Protein AF-A0A2W1FWE2-F1 (afdb_monomer)

Solvent-accessible surface area (backbone atoms only — not comparable to full-atom values): 11360 Å² total; per-residue (Å²): 137,90,81,84,85,78,76,82,79,77,78,75,72,76,73,73,72,72,71,80,69,88,59,72,72,74,75,84,68,75,91,62,94,78,83,90,77,95,67,90,74,84,79,81,81,79,84,79,77,86,72,81,78,66,75,90,82,58,82,82,90,76,86,86,65,71,48,77,45,65,59,58,66,59,12,42,39,45,37,92,93,46,80,50,39,27,30,51,82,91,67,80,54,85,91,43,47,33,72,69,58,56,48,51,51,55,54,52,66,55,61,67,52,84,85,63,96,79,84,63,75,48,76,45,80,47,75,49,67,90,55,57,69,67,61,47,53,52,50,52,56,54,48,46,77,67,38,67,63,50,60,72,37,54,96,73,42,55,70,50,79,48,81,46,71,44,132

Nearest PDB structures (foldseek):
  9k1j-assembly1_B  TM=4.424E-01  e=1.961E-05  Acinetobacter baumannii
  6bgn-assembly4_D  TM=4.032E-01  e=2.404E-01  Pseudomonas putida
  5ffo-assembly1_B  TM=4.590E-01  e=8.253E-01  Homo sapiens
  2i9i-assembly1_A-2  TM=4.046E-01  e=1.919E+00  Helicobacter pylori

pLDDT: mean 74.37, std 21.93, range [36.12, 97.62]

InterPro domains:
  IPR015946 K homology domain-like, alpha/beta [G3DSA:3.30.300.20] (53-112)
  IPR015946 K homology domain-like, alpha/beta [G3DSA:3.30.300.20] (113-165)
  IPR019953 Organic hydroperoxide resistance protein famiy [PTHR33797] (59-110)
  IPR036102 OsmC/Ohr superfamily [SSF82784] (50-161)

Secondary structure (DSSP, 8-state):
-------------------S-------S----SS--------------------TTS---S----EEEESTTTSEEEEESS-EEEE--TT---TTEE-HHHHHHHHHHHHTT-TT-----EEEEEEEEES--HHHHHHHHHHHHHH-HHHHHTTTTSEEEEEEEEE-

Structure (mmCIF, N/CA/C/O backbone):
data_AF-A0A2W1FWE2-F1
#
_entry.id   AF-A0A2W1FWE2-F1
#
loop_
_atom_site.group_PDB
_atom_site.id
_atom_site.type_symbol
_atom_site.label_atom_id
_atom_site.label_alt_id
_atom_site.label_comp_id
_atom_site.label_asym_id
_atom_site.label_entity_id
_atom_site.label_seq_id
_atom_site.pdbx_PDB_ins_code
_atom_site.Cartn_x
_atom_site.Cartn_y
_atom_site.Cartn_z
_atom_site.occupancy
_atom_site.B_iso_or_equiv
_atom_site.auth_seq_id
_atom_site.auth_comp_id
_atom_site.auth_asym_id
_atom_site.auth_atom_id
_atom_site.pdbx_PDB_model_num
ATOM 1 N N . MET A 1 1 ? 33.034 16.276 -74.682 1.00 41.91 1 MET A N 1
ATOM 2 C CA . MET A 1 1 ? 33.589 17.162 -73.638 1.00 41.91 1 MET A CA 1
ATOM 3 C C . MET A 1 1 ? 32.646 17.144 -72.451 1.00 41.91 1 MET A C 1
ATOM 5 O O . MET A 1 1 ? 31.460 17.394 -72.612 1.00 41.91 1 MET A O 1
ATOM 9 N N . PHE A 1 2 ? 33.172 16.699 -71.315 1.00 38.72 2 PHE A N 1
ATOM 10 C CA . PHE A 1 2 ? 32.478 16.485 -70.050 1.00 38.72 2 PHE A CA 1
ATOM 11 C C . PHE A 1 2 ? 32.171 17.816 -69.359 1.00 38.72 2 PHE A C 1
ATOM 13 O O . PHE A 1 2 ? 33.049 18.668 -69.315 1.00 38.72 2 PHE A O 1
ATOM 20 N N . SER A 1 3 ? 31.008 17.937 -68.716 1.00 36.28 3 SER A N 1
ATOM 21 C CA . SER A 1 3 ? 30.967 18.387 -67.318 1.00 36.28 3 SER A CA 1
ATOM 22 C C . SER A 1 3 ? 29.600 18.082 -66.701 1.00 36.28 3 SER A C 1
ATOM 24 O O . SER A 1 3 ? 28.617 18.780 -66.932 1.00 36.28 3 SER A O 1
ATOM 26 N N . ARG A 1 4 ? 29.538 16.988 -65.934 1.00 41.00 4 ARG A N 1
ATOM 27 C CA . ARG A 1 4 ? 28.498 16.742 -64.931 1.00 41.00 4 ARG A CA 1
ATOM 28 C C . ARG A 1 4 ? 28.864 17.581 -63.709 1.00 41.00 4 ARG A C 1
ATOM 30 O O . ARG A 1 4 ? 29.841 17.269 -63.033 1.00 41.00 4 ARG A O 1
ATOM 37 N N . THR A 1 5 ? 28.091 18.614 -63.407 1.00 43.91 5 THR A N 1
ATOM 38 C CA . THR A 1 5 ? 28.179 19.332 -62.133 1.00 43.91 5 THR A CA 1
ATOM 39 C C . THR A 1 5 ? 27.584 18.456 -61.028 1.00 43.91 5 THR A C 1
ATOM 41 O O . THR A 1 5 ? 26.373 18.291 -60.911 1.00 43.91 5 THR A O 1
ATOM 44 N N . LEU A 1 6 ? 28.468 17.840 -60.242 1.00 40.00 6 LEU A N 1
ATOM 45 C CA . LEU A 1 6 ? 28.153 17.141 -58.999 1.00 40.00 6 LEU A CA 1
ATOM 46 C C . LEU A 1 6 ? 27.735 18.167 -57.936 1.00 40.00 6 LEU A C 1
ATOM 48 O O . LEU A 1 6 ? 28.543 18.995 -57.519 1.00 40.00 6 LEU A O 1
ATOM 52 N N . ALA A 1 7 ? 26.484 18.099 -57.483 1.00 40.31 7 ALA A N 1
ATOM 53 C CA . ALA A 1 7 ? 26.059 18.755 -56.252 1.00 40.31 7 ALA A CA 1
ATOM 54 C C . ALA A 1 7 ? 26.769 18.098 -55.048 1.00 40.31 7 ALA A C 1
ATOM 56 O O . ALA A 1 7 ? 26.927 16.871 -55.034 1.00 40.31 7 ALA A O 1
ATOM 57 N N . PRO A 1 8 ? 27.205 18.867 -54.035 1.00 39.53 8 PRO A N 1
ATOM 58 C CA . PRO A 1 8 ? 27.898 18.308 -52.885 1.00 39.53 8 PRO A CA 1
ATOM 59 C C . PRO A 1 8 ? 26.928 17.452 -52.068 1.00 39.53 8 PRO A C 1
ATOM 61 O O . PRO A 1 8 ? 25.886 17.920 -51.606 1.00 39.53 8 PRO A O 1
ATOM 64 N N . ALA A 1 9 ? 27.286 16.181 -51.889 1.00 41.25 9 ALA A N 1
ATOM 65 C CA . ALA A 1 9 ? 26.617 15.281 -50.969 1.00 41.25 9 ALA A CA 1
ATOM 66 C C . ALA A 1 9 ? 26.670 15.890 -49.561 1.00 41.25 9 ALA A C 1
ATOM 68 O O . ALA A 1 9 ? 27.733 15.974 -48.942 1.00 41.25 9 ALA A O 1
ATOM 69 N N . LEU A 1 10 ? 25.512 16.328 -49.065 1.00 36.25 10 LEU A N 1
ATOM 70 C CA . LEU A 1 10 ? 25.304 16.644 -47.660 1.00 36.25 10 LEU A CA 1
ATOM 71 C C . LEU A 1 10 ? 25.705 15.407 -46.853 1.00 36.25 10 LEU A C 1
ATOM 73 O O . LEU A 1 10 ? 24.989 14.405 -46.835 1.00 36.25 10 LEU A O 1
ATOM 77 N N . ARG A 1 11 ? 26.877 15.469 -46.208 1.00 36.75 11 ARG A N 1
ATOM 78 C CA . ARG A 1 11 ? 27.278 14.525 -45.166 1.00 36.75 11 ARG A CA 1
ATOM 79 C C . ARG A 1 11 ? 26.175 14.550 -44.119 1.00 36.75 11 ARG A C 1
ATOM 81 O O . ARG A 1 11 ? 26.090 15.478 -43.318 1.00 36.75 11 ARG A O 1
ATOM 88 N N . GLN A 1 12 ? 25.328 13.528 -44.142 1.00 41.50 12 GLN A N 1
ATOM 89 C CA . GLN A 1 12 ? 24.496 13.174 -43.009 1.00 41.50 12 GLN A CA 1
ATOM 90 C C . GLN A 1 12 ? 25.467 12.885 -41.867 1.00 41.50 12 GLN A C 1
ATOM 92 O O . GLN A 1 12 ? 26.072 11.817 -41.798 1.00 41.50 12 GLN A O 1
ATOM 97 N N . SER A 1 13 ? 25.687 13.894 -41.023 1.00 38.22 13 SER A N 1
ATOM 98 C CA . SER A 1 13 ? 26.255 13.701 -39.700 1.00 38.22 13 SER A CA 1
ATOM 99 C C . SER A 1 13 ? 25.404 12.622 -39.057 1.00 38.22 13 SER A C 1
ATOM 101 O O . SER A 1 13 ? 24.195 12.802 -38.883 1.00 38.22 13 SER A O 1
ATOM 103 N N . SER A 1 14 ? 26.013 11.460 -38.842 1.00 41.75 14 SER A N 1
ATOM 104 C CA . SER A 1 14 ? 25.388 10.322 -38.201 1.00 41.75 14 SER A CA 1
ATOM 105 C C . SER A 1 14 ? 24.763 10.822 -36.907 1.00 41.75 14 SER A C 1
ATOM 107 O O . SER A 1 14 ? 25.475 11.106 -35.941 1.00 41.75 14 SER A O 1
ATOM 109 N N . ARG A 1 15 ? 23.432 10.947 -36.882 1.00 39.94 15 ARG A N 1
ATOM 110 C CA . ARG A 1 15 ? 22.696 10.930 -35.624 1.00 39.94 15 ARG A CA 1
ATOM 111 C C . ARG A 1 15 ? 23.074 9.600 -34.999 1.00 39.94 15 ARG A C 1
ATOM 113 O O . ARG A 1 15 ? 22.576 8.562 -35.426 1.00 39.94 15 ARG A O 1
ATOM 120 N N . ALA A 1 16 ? 24.016 9.628 -34.062 1.00 36.44 16 ALA A N 1
ATOM 121 C CA . ALA A 1 16 ? 24.227 8.517 -33.165 1.00 36.44 16 ALA A CA 1
ATOM 122 C C . ALA A 1 16 ? 22.846 8.216 -32.589 1.00 36.44 16 ALA A C 1
ATOM 124 O O . ALA A 1 16 ? 22.243 9.071 -31.934 1.00 36.44 16 ALA A O 1
ATOM 125 N N . ALA A 1 17 ? 22.290 7.060 -32.948 1.00 40.22 17 ALA A N 1
ATOM 126 C CA . ALA A 1 17 ? 21.107 6.563 -32.287 1.00 40.22 17 ALA A CA 1
ATOM 127 C C . ALA A 1 17 ? 21.462 6.546 -30.801 1.00 40.22 17 ALA A C 1
ATOM 129 O O . ALA A 1 17 ? 22.405 5.857 -30.405 1.00 40.22 17 ALA A O 1
ATOM 130 N N . LEU A 1 18 ? 20.771 7.369 -30.007 1.00 36.25 18 LEU A N 1
ATOM 131 C CA . LEU A 1 18 ? 20.826 7.256 -28.557 1.00 36.25 18 LEU A CA 1
ATOM 132 C C . LEU A 1 18 ? 20.650 5.766 -28.240 1.00 36.25 18 LEU A C 1
ATOM 134 O O . LEU A 1 18 ? 19.742 5.147 -28.814 1.00 36.25 18 LEU A O 1
ATOM 138 N N . PRO A 1 19 ? 21.526 5.166 -27.415 1.00 37.53 19 PRO A N 1
ATOM 139 C CA . PRO A 1 19 ? 21.354 3.777 -27.032 1.00 37.53 19 PRO A CA 1
ATOM 140 C C . PRO A 1 19 ? 19.923 3.639 -26.525 1.00 37.53 19 PRO A C 1
ATOM 142 O O . PRO A 1 19 ? 19.473 4.469 -25.730 1.00 37.53 19 PRO A O 1
ATOM 145 N N . ARG A 1 20 ? 19.189 2.651 -27.065 1.00 48.72 20 ARG A N 1
ATOM 146 C CA . ARG A 1 20 ? 17.863 2.267 -26.565 1.00 48.72 20 ARG A CA 1
ATOM 147 C C . ARG A 1 20 ? 17.936 2.346 -25.047 1.00 48.72 20 ARG A C 1
ATOM 149 O O . ARG A 1 20 ? 18.835 1.728 -24.481 1.00 48.72 20 ARG A O 1
ATOM 156 N N . ALA A 1 21 ? 17.079 3.198 -24.488 1.00 44.19 21 ALA A N 1
ATOM 157 C CA . ALA A 1 21 ? 17.130 3.708 -23.129 1.00 44.19 21 ALA A CA 1
ATOM 158 C C . ALA A 1 21 ? 17.635 2.676 -22.117 1.00 44.19 21 ALA A C 1
ATOM 160 O O . ALA A 1 21 ? 17.362 1.478 -22.240 1.00 44.19 21 ALA A O 1
ATOM 161 N N . ILE A 1 22 ? 18.308 3.169 -21.080 1.00 47.84 22 ILE A N 1
ATOM 162 C CA . ILE A 1 22 ? 18.510 2.477 -19.806 1.00 47.84 22 ILE A CA 1
ATOM 163 C C . ILE A 1 22 ? 17.119 2.286 -19.169 1.00 47.84 22 ILE A C 1
ATOM 165 O O . ILE A 1 22 ? 16.793 2.858 -18.146 1.00 47.84 22 ILE A O 1
ATOM 169 N N . GLY A 1 23 ? 16.235 1.544 -19.831 1.00 43.69 23 GLY A N 1
ATOM 170 C CA . GLY A 1 23 ? 14.979 1.112 -19.264 1.00 43.69 23 GLY A CA 1
ATOM 171 C C . GLY A 1 23 ? 15.322 -0.027 -18.332 1.00 43.69 23 GLY A C 1
ATOM 172 O O . GLY A 1 23 ? 16.019 -0.970 -18.732 1.00 43.69 23 GLY A O 1
ATOM 173 N N . CYS A 1 24 ? 14.843 0.041 -17.094 1.00 51.59 24 CYS A N 1
ATOM 174 C CA . CYS A 1 24 ? 14.754 -1.151 -16.265 1.00 51.59 24 CYS A CA 1
ATOM 175 C C . CYS A 1 24 ? 14.018 -2.215 -17.089 1.00 51.59 24 CYS A C 1
ATOM 177 O O . CYS A 1 24 ? 12.804 -2.136 -17.277 1.00 51.59 24 CYS A O 1
ATOM 179 N N . ARG A 1 25 ? 14.753 -3.194 -17.642 1.00 48.56 25 ARG A N 1
ATOM 180 C CA . ARG A 1 25 ? 14.116 -4.363 -18.252 1.00 48.56 25 ARG A CA 1
ATOM 181 C C . ARG A 1 25 ? 13.230 -4.935 -17.163 1.00 48.56 25 ARG A C 1
ATOM 183 O O . ARG A 1 25 ? 13.720 -5.188 -16.062 1.00 48.56 25 ARG A O 1
ATOM 190 N N . GLN A 1 26 ? 11.941 -5.069 -17.467 1.00 43.56 26 GLN A N 1
ATOM 191 C CA . GLN A 1 26 ? 10.974 -5.709 -16.588 1.00 43.56 26 GLN A CA 1
ATOM 192 C C . GLN A 1 26 ? 11.628 -6.944 -15.956 1.00 43.56 26 GLN A C 1
ATOM 194 O O . GLN A 1 26 ? 12.264 -7.709 -16.694 1.00 43.56 26 GLN A O 1
ATOM 199 N N . PRO A 1 27 ? 11.513 -7.165 -14.636 1.00 43.00 27 PRO A N 1
ATOM 200 C CA . PRO A 1 27 ? 11.901 -8.447 -14.083 1.00 43.00 27 PRO A CA 1
ATOM 201 C C . PRO A 1 27 ? 10.998 -9.498 -14.730 1.00 43.00 27 PRO A C 1
ATOM 203 O O . PRO A 1 27 ? 9.823 -9.632 -14.391 1.00 43.00 27 PRO A O 1
ATOM 206 N N . GLN A 1 28 ? 11.535 -10.220 -15.714 1.00 42.66 28 GLN A N 1
ATOM 207 C CA . GLN A 1 28 ? 10.929 -11.457 -16.164 1.00 42.66 28 GLN A CA 1
ATOM 208 C C . GLN A 1 28 ? 10.978 -12.388 -14.955 1.00 42.66 28 GLN A C 1
ATOM 210 O O . GLN A 1 28 ? 12.054 -12.806 -14.540 1.00 42.66 28 GLN A O 1
ATOM 215 N N . ARG A 1 29 ? 9.796 -12.649 -14.392 1.00 36.50 29 ARG A N 1
ATOM 216 C CA . ARG A 1 29 ? 9.522 -13.480 -13.213 1.00 36.50 29 ARG A CA 1
ATOM 217 C C . ARG A 1 29 ? 9.836 -12.825 -11.864 1.00 36.50 29 ARG A C 1
ATOM 219 O O . ARG A 1 29 ? 10.976 -12.714 -11.418 1.00 36.50 29 ARG A O 1
ATOM 226 N N . PHE A 1 30 ? 8.757 -12.501 -11.150 1.00 41.69 30 PHE A N 1
ATOM 227 C CA . PHE A 1 30 ? 8.738 -12.631 -9.696 1.00 41.69 30 PHE A CA 1
ATOM 228 C C . PHE A 1 30 ? 9.170 -14.051 -9.332 1.00 41.69 30 PHE A C 1
ATOM 230 O O . PHE A 1 30 ? 8.825 -14.984 -10.051 1.00 41.69 30 PHE A O 1
ATOM 237 N N . ILE A 1 31 ? 9.943 -14.199 -8.256 1.00 39.22 31 ILE A N 1
ATOM 238 C CA . ILE A 1 31 ? 10.451 -15.487 -7.773 1.00 39.22 31 ILE A CA 1
ATOM 239 C C . ILE A 1 31 ? 9.260 -16.421 -7.512 1.00 39.22 31 ILE A C 1
ATOM 241 O O . ILE A 1 31 ? 8.688 -16.423 -6.427 1.00 39.22 31 ILE A O 1
ATOM 245 N N . THR A 1 32 ? 8.872 -17.203 -8.512 1.00 36.12 32 THR A N 1
ATOM 246 C CA . THR A 1 32 ? 8.192 -18.472 -8.317 1.00 36.12 32 THR A CA 1
ATOM 247 C C . THR A 1 32 ? 9.313 -19.461 -8.060 1.00 36.12 32 THR A C 1
ATOM 249 O O . THR A 1 32 ? 10.220 -19.603 -8.883 1.00 36.12 32 THR A O 1
ATOM 252 N N . SER A 1 33 ? 9.313 -20.078 -6.882 1.00 40.47 33 SER A N 1
ATOM 253 C CA . SER A 1 33 ? 10.057 -21.315 -6.687 1.00 40.47 33 SER A CA 1
ATOM 254 C C . SER A 1 33 ? 9.616 -22.266 -7.793 1.00 40.47 33 SER A C 1
ATOM 256 O O . SER A 1 33 ? 8.436 -22.598 -7.842 1.00 40.47 33 SER A O 1
ATOM 258 N N . ASP A 1 34 ? 10.532 -22.548 -8.720 1.00 40.53 34 ASP A N 1
ATOM 259 C CA . ASP A 1 34 ? 10.635 -23.731 -9.585 1.00 40.53 34 ASP A CA 1
ATOM 260 C C . ASP A 1 34 ? 10.993 -23.344 -11.033 1.00 40.53 34 ASP A C 1
ATOM 262 O O . ASP A 1 34 ? 10.229 -22.698 -11.749 1.00 40.53 34 ASP A O 1
ATOM 266 N N . GLY A 1 35 ? 12.185 -23.774 -11.468 1.00 36.97 35 GLY A N 1
ATOM 267 C CA . GLY A 1 35 ? 12.566 -23.859 -12.884 1.00 36.97 35 GLY A CA 1
ATOM 268 C C . GLY A 1 35 ? 13.543 -22.793 -13.383 1.00 36.97 35 GLY A C 1
ATOM 269 O O . GLY A 1 35 ? 13.146 -21.770 -13.944 1.00 36.97 35 GLY A O 1
ATOM 270 N N . ALA A 1 36 ? 14.835 -23.081 -13.224 1.00 41.97 36 ALA A N 1
ATOM 271 C CA . ALA A 1 36 ? 15.957 -22.323 -13.762 1.00 41.97 36 ALA A CA 1
ATOM 272 C C . ALA A 1 36 ? 16.005 -22.353 -15.303 1.00 41.97 36 ALA A C 1
ATOM 274 O O . ALA A 1 36 ? 15.888 -23.408 -15.921 1.00 41.97 36 ALA A O 1
ATOM 275 N N . SER A 1 37 ? 16.247 -21.193 -15.911 1.00 39.72 37 SER A N 1
ATOM 276 C CA . SER A 1 37 ? 16.914 -21.080 -17.209 1.00 39.72 37 SER A CA 1
ATOM 277 C C . SER A 1 37 ? 18.219 -20.327 -16.961 1.00 39.72 37 SER A C 1
ATOM 279 O O . SER A 1 37 ? 18.195 -19.137 -16.640 1.00 39.72 37 SER A O 1
ATOM 281 N N . ASP A 1 38 ? 19.324 -21.068 -17.022 1.00 44.47 38 ASP A N 1
ATOM 282 C CA . ASP A 1 38 ? 20.691 -20.620 -16.763 1.00 44.47 38 ASP A CA 1
ATOM 283 C C . ASP A 1 38 ? 21.180 -19.638 -17.837 1.00 44.47 38 ASP A C 1
ATOM 285 O O . ASP A 1 38 ? 21.759 -20.024 -18.850 1.00 44.47 38 ASP A O 1
ATOM 289 N N . GLU A 1 39 ? 21.009 -18.342 -17.588 1.00 43.66 39 GLU A N 1
ATOM 290 C CA . GLU A 1 39 ? 21.917 -17.325 -18.117 1.00 43.66 39 GLU A CA 1
ATOM 291 C C . GLU A 1 39 ? 22.455 -16.515 -16.925 1.00 43.66 39 GLU A C 1
ATOM 293 O O . GLU A 1 39 ? 21.662 -15.969 -16.148 1.00 43.66 39 GLU A O 1
ATOM 298 N N . PRO A 1 40 ? 23.784 -16.447 -16.707 1.00 39.25 40 PRO A N 1
ATOM 299 C CA . PRO A 1 40 ? 24.351 -15.798 -15.533 1.00 39.25 40 PRO A CA 1
ATOM 300 C C . PRO A 1 40 ? 24.184 -14.279 -15.641 1.00 39.25 40 PRO A C 1
ATOM 302 O O . PRO A 1 40 ? 25.047 -13.560 -16.147 1.00 39.25 40 PRO A O 1
ATOM 305 N N . GLN A 1 41 ? 23.070 -13.760 -15.124 1.00 52.81 41 GLN A N 1
ATOM 306 C CA . GLN A 1 41 ? 22.915 -12.330 -14.898 1.00 52.81 41 GLN A CA 1
ATOM 307 C C . GLN A 1 41 ? 23.960 -11.897 -13.863 1.00 52.81 41 GLN A C 1
ATOM 309 O O . GLN A 1 41 ? 23.873 -12.256 -12.687 1.00 52.81 41 GLN A O 1
ATOM 314 N N . LYS A 1 42 ? 24.965 -11.120 -14.291 1.00 45.56 42 LYS A N 1
ATOM 315 C CA . LYS A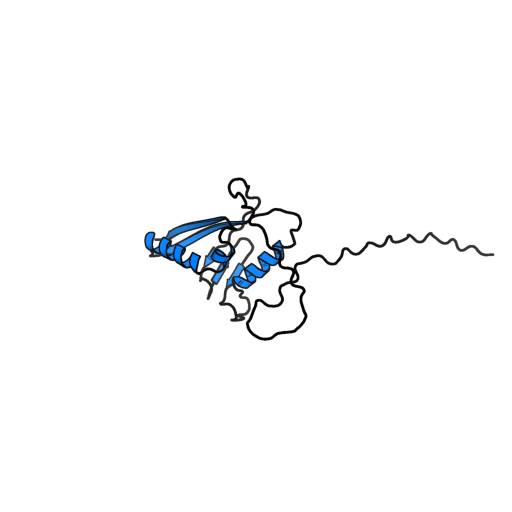 1 42 ? 25.921 -10.465 -13.385 1.00 45.56 42 LYS A CA 1
ATOM 316 C C . LYS A 1 42 ? 25.143 -9.542 -12.444 1.00 45.56 42 LYS A C 1
ATOM 318 O O . LYS A 1 42 ? 24.783 -8.425 -12.802 1.00 45.56 42 LYS A O 1
ATOM 323 N N . ARG A 1 43 ? 24.833 -10.041 -11.249 1.00 47.94 43 ARG A N 1
ATOM 324 C CA . ARG A 1 43 ? 24.005 -9.360 -10.254 1.00 47.94 43 ARG A CA 1
ATOM 325 C C . ARG A 1 43 ? 24.877 -8.402 -9.448 1.00 47.94 43 ARG A C 1
ATOM 327 O O . ARG A 1 43 ? 25.495 -8.790 -8.461 1.00 47.94 43 ARG A O 1
ATOM 334 N N . THR A 1 44 ? 24.957 -7.146 -9.867 1.00 51.72 44 THR A N 1
ATOM 335 C CA . THR A 1 44 ? 25.627 -6.100 -9.083 1.00 51.72 44 THR A CA 1
ATOM 336 C C . THR A 1 44 ? 24.703 -5.670 -7.944 1.00 51.72 44 THR A C 1
ATOM 338 O O . THR A 1 44 ? 23.699 -4.995 -8.161 1.00 51.72 44 THR A O 1
ATOM 341 N N . SER A 1 45 ? 25.000 -6.079 -6.710 1.00 53.31 45 SER A N 1
ATOM 342 C CA . SER A 1 45 ? 24.261 -5.617 -5.531 1.00 53.31 45 SER A CA 1
ATOM 343 C C . SER A 1 45 ? 24.797 -4.258 -5.071 1.00 53.31 45 SER A C 1
ATOM 345 O O . SER A 1 45 ? 25.918 -4.177 -4.567 1.00 53.31 45 SER A O 1
ATOM 347 N N . TYR A 1 46 ? 24.002 -3.197 -5.195 1.00 53.22 46 TYR A N 1
ATOM 348 C CA . TYR A 1 46 ? 24.318 -1.902 -4.588 1.00 53.22 46 TYR A CA 1
ATOM 349 C C . TYR A 1 46 ? 23.829 -1.880 -3.135 1.00 53.22 46 TYR A C 1
ATOM 351 O O . TYR A 1 46 ? 22.631 -1.976 -2.871 1.00 53.22 46 TYR A O 1
ATOM 359 N N . LYS A 1 47 ? 24.746 -1.727 -2.172 1.00 49.50 47 LYS A N 1
ATOM 360 C CA . LYS A 1 47 ? 24.382 -1.407 -0.784 1.00 49.50 47 LYS A CA 1
ATOM 361 C C . LYS A 1 47 ? 24.035 0.079 -0.712 1.00 49.50 47 LYS A C 1
ATOM 363 O O . LYS A 1 47 ? 24.929 0.919 -0.675 1.00 49.50 47 LYS A O 1
ATOM 368 N N . ARG A 1 48 ? 22.744 0.416 -0.705 1.00 53.22 48 ARG A N 1
ATOM 369 C CA . ARG A 1 48 ? 22.307 1.791 -0.425 1.00 53.22 48 ARG A CA 1
ATOM 370 C C . ARG A 1 48 ? 22.588 2.103 1.045 1.00 53.22 48 ARG A C 1
ATOM 372 O O . ARG A 1 48 ? 22.149 1.371 1.928 1.00 53.22 48 ARG A O 1
ATOM 379 N N . GLN A 1 49 ? 23.307 3.188 1.307 1.00 54.41 49 GLN A N 1
ATOM 380 C CA . GLN A 1 49 ? 23.378 3.758 2.648 1.00 54.41 49 GLN A CA 1
ATOM 381 C C . GLN A 1 49 ? 22.053 4.484 2.919 1.00 54.41 49 GLN A C 1
ATOM 383 O O . GLN A 1 49 ? 21.623 5.303 2.106 1.00 54.41 49 GLN A O 1
ATOM 388 N N . ASN A 1 50 ? 21.388 4.161 4.032 1.00 51.53 50 ASN A N 1
ATOM 389 C CA . ASN A 1 50 ? 20.181 4.854 4.489 1.00 51.53 50 ASN A CA 1
ATOM 390 C C . ASN A 1 50 ? 20.566 6.257 4.983 1.00 51.53 50 ASN A C 1
ATOM 392 O O . ASN A 1 50 ? 20.700 6.495 6.181 1.00 51.53 50 ASN A O 1
ATOM 396 N N . GLN A 1 51 ? 20.778 7.186 4.057 1.00 57.22 51 GLN A N 1
ATOM 397 C CA . GLN A 1 51 ? 20.807 8.604 4.386 1.00 57.22 51 GLN A CA 1
ATOM 398 C C . GLN A 1 51 ? 19.352 9.015 4.623 1.00 57.22 51 GLN A C 1
ATOM 400 O O . GLN A 1 51 ? 18.541 9.003 3.699 1.00 57.22 51 GLN A O 1
ATOM 405 N N . GLY A 1 52 ? 18.986 9.227 5.888 1.00 56.50 52 GLY A N 1
ATOM 406 C CA . GLY A 1 52 ? 17.613 9.526 6.287 1.00 56.50 52 GLY A CA 1
ATOM 407 C C . GLY A 1 52 ? 17.074 10.742 5.534 1.00 56.50 52 GLY A C 1
ATOM 408 O O . GLY A 1 52 ? 17.633 11.829 5.626 1.00 56.50 52 GLY A O 1
ATOM 409 N N . PHE A 1 53 ? 15.992 10.551 4.784 1.00 70.44 53 PHE A N 1
ATOM 410 C CA . PHE A 1 53 ? 15.303 11.631 4.088 1.00 70.44 53 PHE A CA 1
ATOM 411 C C . PHE A 1 53 ? 14.442 12.409 5.095 1.00 70.44 53 PHE A C 1
ATOM 413 O O . PHE A 1 53 ? 13.605 11.812 5.780 1.00 70.44 53 PHE A O 1
ATOM 420 N N . ASN A 1 54 ? 14.650 13.724 5.230 1.00 75.31 54 ASN A N 1
ATOM 421 C CA . ASN A 1 54 ? 13.883 14.541 6.172 1.00 75.31 54 ASN A CA 1
ATOM 422 C C . ASN A 1 54 ? 12.516 14.913 5.585 1.00 75.31 54 ASN A C 1
ATOM 424 O O . ASN A 1 54 ? 12.358 15.912 4.892 1.00 75.31 54 ASN A O 1
ATOM 428 N N . TYR A 1 55 ? 11.500 14.122 5.915 1.00 74.69 55 TYR A N 1
ATOM 429 C CA . TYR A 1 55 ? 10.126 14.320 5.448 1.00 74.69 55 TYR A CA 1
ATOM 430 C C . TYR A 1 55 ? 9.459 15.629 5.899 1.00 74.69 55 TYR A C 1
ATOM 432 O O . TYR A 1 55 ? 8.411 15.976 5.359 1.00 74.69 55 TYR A O 1
ATOM 440 N N . ARG A 1 56 ? 10.017 16.349 6.883 1.00 72.06 56 ARG A N 1
ATOM 441 C CA . ARG A 1 56 ? 9.446 17.614 7.379 1.00 72.06 56 ARG A CA 1
ATOM 442 C C . ARG A 1 56 ? 9.826 18.832 6.537 1.00 72.06 56 ARG A C 1
ATOM 444 O O . ARG A 1 56 ? 9.184 19.865 6.671 1.00 72.06 56 ARG A O 1
ATOM 451 N N . GLU A 1 57 ? 10.830 18.710 5.676 1.00 75.25 57 GLU A N 1
ATOM 452 C CA . GLU A 1 57 ? 11.407 19.826 4.908 1.00 75.25 57 GLU A CA 1
ATOM 453 C C . GLU A 1 57 ? 11.088 19.740 3.407 1.00 75.25 57 GLU A C 1
ATOM 455 O O . GLU A 1 57 ? 11.647 20.480 2.602 1.00 75.25 57 GLU A O 1
ATOM 460 N N . VAL A 1 58 ? 10.185 18.835 3.014 1.00 76.06 58 VAL A N 1
ATOM 461 C CA . VAL A 1 58 ? 9.909 18.521 1.607 1.00 76.06 58 VAL A CA 1
ATOM 462 C C . VAL A 1 58 ? 8.474 18.879 1.252 1.00 76.06 58 VAL A C 1
ATOM 464 O O . VAL A 1 58 ? 7.524 18.441 1.902 1.00 76.06 58 VAL A O 1
ATOM 467 N N . SER A 1 59 ? 8.319 19.690 0.206 1.00 83.00 59 SER A N 1
ATOM 468 C CA . SER A 1 59 ? 7.018 20.092 -0.321 1.00 83.00 59 SER A CA 1
ATOM 469 C C . SER A 1 59 ? 6.417 18.997 -1.205 1.00 83.00 59 SER A C 1
ATOM 471 O O . SER A 1 59 ? 7.111 18.259 -1.905 1.00 83.00 59 SER A O 1
ATOM 473 N N . THR A 1 60 ? 5.090 18.874 -1.168 1.00 89.00 60 THR A N 1
ATOM 474 C CA . THR A 1 60 ? 4.366 17.947 -2.045 1.00 89.00 60 THR A CA 1
ATOM 475 C C . THR A 1 60 ? 4.248 18.567 -3.432 1.00 89.00 60 THR A C 1
ATOM 477 O O . THR A 1 60 ? 3.550 19.562 -3.597 1.00 89.00 60 THR A O 1
ATOM 480 N N . ILE A 1 61 ? 4.918 17.977 -4.423 1.00 91.19 61 ILE A N 1
ATOM 481 C CA . ILE A 1 61 ? 4.837 18.431 -5.823 1.00 91.19 61 ILE A CA 1
ATOM 482 C C . ILE A 1 61 ? 3.656 17.812 -6.580 1.00 91.19 61 ILE A C 1
ATOM 484 O O . ILE A 1 61 ? 3.190 18.372 -7.567 1.00 91.19 61 ILE A O 1
ATOM 488 N N . HIS A 1 62 ? 3.179 16.647 -6.132 1.00 91.81 62 HIS A N 1
ATOM 489 C CA . HIS A 1 62 ? 2.052 15.936 -6.723 1.00 91.81 62 HIS A CA 1
ATOM 490 C C . HIS A 1 62 ? 1.412 14.986 -5.701 1.00 91.81 62 HIS A C 1
ATOM 492 O O . HIS A 1 62 ? 2.101 14.450 -4.831 1.00 91.81 62 HIS A O 1
ATOM 498 N N . SER A 1 63 ? 0.102 14.760 -5.825 1.00 93.12 63 SER A N 1
ATOM 499 C CA . SER A 1 63 ? -0.670 13.828 -4.998 1.00 93.12 63 SER A CA 1
ATOM 500 C C . SER A 1 63 ? -1.645 13.031 -5.858 1.00 93.12 63 SER A C 1
ATOM 502 O O . SER A 1 63 ? -2.325 13.625 -6.689 1.00 93.12 63 SER A O 1
ATOM 504 N N . ALA A 1 64 ? -1.782 11.735 -5.583 1.00 95.38 64 ALA A N 1
ATOM 505 C CA . ALA A 1 64 ? -2.805 10.874 -6.169 1.00 95.38 64 ALA A CA 1
ATOM 506 C C . ALA A 1 64 ? -3.642 10.226 -5.058 1.00 95.38 64 ALA A C 1
ATOM 508 O O . ALA A 1 64 ? -3.143 9.995 -3.953 1.00 95.38 64 ALA A O 1
ATOM 509 N N . ARG A 1 65 ? -4.910 9.918 -5.348 1.00 95.56 65 ARG A N 1
ATOM 510 C CA . ARG A 1 65 ? -5.822 9.229 -4.422 1.00 95.56 65 ARG A CA 1
ATOM 511 C C . ARG A 1 65 ? -6.437 8.004 -5.083 1.00 95.56 65 ARG A C 1
ATOM 513 O O . ARG A 1 65 ? -6.759 8.028 -6.268 1.00 95.56 65 ARG A O 1
ATOM 520 N N . ALA A 1 66 ? -6.630 6.957 -4.290 1.00 96.00 66 ALA A N 1
ATOM 521 C CA . ALA A 1 66 ? -7.378 5.774 -4.686 1.00 96.00 66 ALA A CA 1
ATOM 522 C C . ALA A 1 66 ? -8.199 5.259 -3.501 1.00 96.00 66 ALA A C 1
ATOM 524 O O . ALA A 1 66 ? -7.723 5.233 -2.364 1.00 96.00 66 ALA A O 1
ATOM 525 N N . LYS A 1 67 ? -9.431 4.839 -3.776 1.00 95.81 67 LYS A N 1
ATOM 526 C CA . LYS A 1 67 ? -10.308 4.134 -2.848 1.00 95.81 67 LYS A CA 1
ATOM 527 C C . LYS A 1 67 ? -10.274 2.653 -3.189 1.00 95.81 67 LYS A C 1
ATOM 529 O O . LYS A 1 67 ? -10.420 2.285 -4.350 1.00 95.81 67 LYS A O 1
ATOM 534 N N . VAL A 1 68 ? -10.110 1.816 -2.170 1.00 95.44 68 VAL A N 1
ATOM 535 C CA . VAL A 1 68 ? -10.139 0.358 -2.315 1.00 95.44 68 VAL A CA 1
ATOM 536 C C . VAL A 1 68 ? -11.279 -0.205 -1.479 1.00 95.44 68 VAL A C 1
ATOM 538 O O . VAL A 1 68 ? -11.419 0.129 -0.304 1.00 95.44 68 VAL A O 1
ATOM 541 N N . THR A 1 69 ? -12.091 -1.066 -2.083 1.00 94.38 69 THR A N 1
ATOM 542 C CA . THR A 1 69 ? -13.141 -1.847 -1.405 1.00 94.38 69 THR A CA 1
ATOM 543 C C . THR A 1 69 ? -12.960 -3.331 -1.719 1.00 94.38 69 THR A C 1
ATOM 545 O O . THR A 1 69 ? -12.189 -3.654 -2.612 1.00 94.38 69 THR A O 1
ATOM 548 N N . GLY A 1 70 ? -13.580 -4.243 -0.962 1.00 91.56 70 GLY A N 1
ATOM 549 C CA . GLY A 1 70 ? -13.546 -5.692 -1.248 1.00 91.56 70 GLY A CA 1
ATOM 550 C C . GLY A 1 70 ? -12.224 -6.428 -0.950 1.00 91.56 70 GLY A C 1
ATOM 551 O O . GLY A 1 70 ? -12.159 -7.655 -1.022 1.00 91.56 70 GLY A O 1
ATOM 552 N N . GLY A 1 71 ? -11.171 -5.712 -0.544 1.00 89.19 71 GLY A N 1
ATOM 553 C CA . GLY A 1 71 ? -9.891 -6.311 -0.154 1.00 89.19 71 GLY A CA 1
ATOM 554 C C . GLY A 1 71 ? -9.126 -6.916 -1.336 1.00 89.19 71 GLY A C 1
ATOM 555 O O . GLY A 1 71 ? -9.243 -6.450 -2.459 1.00 89.19 71 GLY A O 1
ATOM 556 N N . ARG A 1 72 ? -8.288 -7.931 -1.088 1.00 89.06 72 ARG A N 1
ATOM 557 C CA . ARG A 1 72 ? -7.461 -8.558 -2.141 1.00 89.06 72 ARG A CA 1
ATOM 558 C C . ARG A 1 72 ? -8.224 -9.549 -3.022 1.00 89.06 72 ARG A C 1
ATOM 560 O O . ARG A 1 72 ? -7.869 -9.705 -4.180 1.00 89.06 72 ARG A O 1
ATOM 567 N N . ALA A 1 73 ? -9.222 -10.236 -2.468 1.00 87.81 73 ALA A N 1
ATOM 568 C CA . ALA A 1 73 ? -9.872 -11.358 -3.145 1.00 87.81 73 ALA A CA 1
ATOM 569 C C . ALA A 1 73 ? -10.963 -10.932 -4.139 1.00 87.81 73 ALA A C 1
ATOM 571 O O . ALA A 1 73 ? -11.152 -11.598 -5.148 1.00 87.81 73 ALA A O 1
ATOM 572 N N . ALA A 1 74 ? -11.666 -9.837 -3.855 1.00 90.25 74 ALA A N 1
ATOM 573 C CA . ALA A 1 74 ? -12.730 -9.297 -4.699 1.00 90.25 74 ALA A CA 1
ATOM 574 C C . ALA A 1 74 ? -12.660 -7.766 -4.685 1.00 90.25 74 ALA A C 1
ATOM 576 O O . ALA A 1 74 ? -13.628 -7.077 -4.368 1.00 90.25 74 ALA A O 1
ATOM 577 N N . GLY A 1 75 ? -11.450 -7.244 -4.879 1.00 94.38 75 GLY A N 1
ATOM 578 C CA . GLY A 1 75 ? -11.180 -5.833 -4.665 1.00 94.38 75 GLY A CA 1
ATOM 579 C C . GLY A 1 75 ? -11.629 -4.964 -5.824 1.00 94.38 75 GLY A C 1
ATOM 580 O O . GLY A 1 75 ? -11.521 -5.370 -6.973 1.00 94.38 75 GLY A O 1
ATOM 581 N N . HIS A 1 76 ? -12.028 -3.735 -5.523 1.00 97.12 76 HIS A N 1
ATOM 582 C CA . HIS A 1 76 ? -12.256 -2.696 -6.524 1.00 97.12 76 HIS A CA 1
ATOM 583 C C . HIS A 1 76 ? -11.438 -1.468 -6.149 1.00 97.12 76 HIS A C 1
ATOM 585 O O . HIS A 1 76 ? -11.585 -0.948 -5.036 1.00 97.12 76 HIS A O 1
ATOM 591 N N . VAL A 1 77 ? -10.569 -1.033 -7.062 1.00 97.50 77 VAL A N 1
ATOM 592 C CA . VAL A 1 77 ? -9.745 0.170 -6.921 1.00 97.50 77 VAL A CA 1
ATOM 593 C C . VAL A 1 77 ? -10.301 1.254 -7.828 1.00 97.50 77 VAL A C 1
ATOM 595 O O . VAL A 1 77 ? -10.388 1.073 -9.041 1.00 97.50 77 VAL A O 1
ATOM 598 N N . GLU A 1 78 ? -10.614 2.403 -7.241 1.00 97.62 78 GLU A N 1
ATOM 599 C CA . GLU A 1 78 ? -11.080 3.583 -7.960 1.00 97.62 78 GLU A CA 1
ATOM 600 C C . GLU A 1 78 ? -10.250 4.807 -7.562 1.00 97.62 78 GLU A C 1
ATOM 602 O O . GLU A 1 78 ? -10.239 5.226 -6.404 1.00 97.62 78 GLU A O 1
ATOM 607 N N . GLY A 1 79 ? -9.531 5.371 -8.526 1.00 96.31 79 GLY A N 1
ATOM 608 C CA . GLY A 1 79 ? -8.827 6.646 -8.428 1.00 96.31 79 GLY A CA 1
ATOM 609 C C . GLY A 1 79 ? -9.258 7.599 -9.540 1.00 96.31 79 GLY A C 1
ATOM 610 O O . GLY A 1 79 ? -10.242 7.358 -10.233 1.00 96.31 79 GLY A O 1
ATOM 611 N N . GLU A 1 80 ? -8.493 8.672 -9.740 1.00 95.12 80 GLU A N 1
ATOM 612 C CA . GLU A 1 80 ? -8.816 9.707 -10.738 1.00 95.12 80 GLU A CA 1
ATOM 613 C C . GLU A 1 80 ? -8.854 9.145 -12.167 1.00 95.12 80 GLU A C 1
ATOM 615 O O . GLU A 1 80 ? -9.836 9.317 -12.880 1.00 95.12 80 GLU A O 1
ATOM 620 N N . ASN A 1 81 ? -7.804 8.415 -12.553 1.00 95.62 81 ASN A N 1
ATOM 621 C CA . ASN A 1 81 ? -7.669 7.783 -13.871 1.00 95.62 81 ASN A CA 1
ATOM 622 C C . ASN A 1 81 ? -7.361 6.279 -13.773 1.00 95.62 81 ASN A C 1
ATOM 624 O O . ASN A 1 81 ? -6.933 5.663 -14.746 1.00 95.62 81 ASN A O 1
ATOM 628 N N . LEU A 1 82 ? -7.539 5.687 -12.589 1.00 96.56 82 LEU A N 1
ATOM 629 C CA . LEU A 1 82 ? -7.257 4.279 -12.323 1.00 96.56 82 LEU A CA 1
ATOM 630 C C . LEU A 1 82 ? -8.543 3.574 -11.901 1.00 96.56 82 LEU A C 1
ATOM 632 O O . LEU A 1 82 ? -9.113 3.906 -10.865 1.00 96.56 82 LEU A O 1
ATOM 636 N N . LYS A 1 83 ? -8.978 2.591 -12.691 1.00 97.31 83 LYS A N 1
ATOM 637 C CA . LYS A 1 83 ? -10.118 1.724 -12.381 1.00 97.31 83 LYS A CA 1
ATOM 638 C C . LYS A 1 83 ? -9.726 0.290 -12.679 1.00 97.31 83 LYS A C 1
ATOM 640 O O . LYS A 1 83 ? -9.555 -0.059 -13.844 1.00 97.31 83 LYS A O 1
ATOM 645 N N . VAL A 1 84 ? -9.516 -0.499 -11.632 1.00 97.19 84 VAL A N 1
ATOM 646 C CA . VAL A 1 84 ? -9.087 -1.895 -11.763 1.00 97.19 84 VAL A CA 1
ATOM 647 C C . VAL A 1 84 ? -9.751 -2.763 -10.708 1.00 97.19 84 VAL A C 1
ATOM 649 O O . VAL A 1 84 ? -9.915 -2.355 -9.555 1.00 97.19 84 VAL A O 1
ATOM 652 N N . ASP A 1 85 ? -10.069 -3.984 -11.111 1.00 97.31 85 ASP A N 1
ATOM 653 C CA . ASP A 1 85 ? -10.545 -5.026 -10.216 1.00 97.31 85 ASP A CA 1
ATOM 654 C C . ASP A 1 85 ? -9.368 -5.889 -9.754 1.00 97.31 85 ASP A C 1
ATOM 656 O O . ASP A 1 85 ? -8.426 -6.152 -10.509 1.00 97.31 85 ASP A O 1
ATOM 660 N N . LEU A 1 86 ? -9.414 -6.317 -8.495 1.00 96.25 86 LEU A N 1
ATOM 661 C CA . LEU A 1 86 ? -8.388 -7.138 -7.868 1.00 96.25 86 LEU A CA 1
ATOM 662 C C . LEU A 1 86 ? -8.874 -8.571 -7.685 1.00 96.25 86 LEU A C 1
ATOM 664 O O . LEU A 1 86 ? -10.006 -8.809 -7.257 1.00 96.25 86 LEU A O 1
ATOM 668 N N . ALA A 1 87 ? -7.967 -9.507 -7.928 1.00 95.12 87 ALA A N 1
ATOM 669 C CA . ALA A 1 87 ? -8.106 -10.910 -7.581 1.00 95.12 87 ALA A CA 1
ATOM 670 C C . ALA A 1 87 ? -6.913 -11.375 -6.740 1.00 95.12 87 ALA A C 1
ATOM 672 O O . ALA A 1 87 ? -5.876 -10.706 -6.636 1.00 95.12 87 ALA A O 1
ATOM 673 N N . MET A 1 88 ? -7.043 -12.566 -6.154 1.00 93.62 88 MET A N 1
ATOM 674 C CA . MET A 1 88 ? -5.911 -13.194 -5.480 1.00 93.62 88 MET A CA 1
ATOM 675 C C . MET A 1 88 ? -4.768 -13.453 -6.478 1.00 93.62 88 MET A C 1
ATOM 677 O O . MET A 1 88 ? -5.029 -13.865 -7.614 1.00 93.62 88 MET A O 1
ATOM 681 N N . PRO A 1 89 ? -3.499 -13.250 -6.075 1.00 88.69 89 PRO A N 1
ATOM 682 C CA . PRO A 1 89 ? -2.354 -13.573 -6.919 1.00 88.69 89 PRO A CA 1
ATOM 683 C C . PRO A 1 89 ? -2.397 -15.028 -7.404 1.00 88.69 89 PRO A C 1
ATOM 685 O O . PRO A 1 89 ? -2.759 -15.926 -6.645 1.00 88.69 89 PRO A O 1
ATOM 688 N N . GLY A 1 90 ? -2.014 -15.259 -8.661 1.00 86.56 90 GLY A N 1
ATOM 689 C CA . GLY A 1 90 ? -1.946 -16.600 -9.258 1.00 86.56 90 GLY A CA 1
ATOM 690 C C . GLY A 1 90 ? -3.273 -17.170 -9.773 1.00 86.56 90 GLY A C 1
ATOM 691 O O . GLY A 1 90 ? -3.268 -18.252 -10.347 1.00 86.56 90 GLY A O 1
ATOM 692 N N . THR A 1 91 ? -4.394 -16.458 -9.618 1.00 87.38 91 THR A N 1
ATOM 693 C CA . THR A 1 91 ? -5.704 -16.897 -10.145 1.00 87.38 91 THR A CA 1
ATOM 694 C C . THR A 1 91 ? -5.833 -16.734 -11.660 1.00 87.38 91 THR A C 1
ATOM 696 O O . THR A 1 91 ? -6.553 -17.498 -12.296 1.00 87.38 91 THR A O 1
ATOM 699 N N . GLY A 1 92 ? -5.139 -15.751 -12.247 1.00 83.56 92 GLY A N 1
ATOM 700 C CA . GLY A 1 92 ? -5.192 -15.479 -13.686 1.00 83.56 92 GLY A CA 1
ATOM 701 C C . GLY A 1 92 ? -6.567 -15.023 -14.187 1.00 83.56 92 GLY A C 1
ATOM 702 O O . GLY A 1 92 ? -6.866 -15.186 -15.368 1.00 83.56 92 GLY A O 1
ATOM 703 N N . GLU A 1 93 ? -7.418 -14.483 -13.308 1.00 90.19 93 GLU A N 1
ATOM 704 C CA . GLU A 1 93 ? -8.752 -14.007 -13.681 1.00 90.19 93 GLU A CA 1
ATOM 705 C C . GLU A 1 93 ? -8.675 -12.883 -14.727 1.00 90.19 93 GLU A C 1
ATOM 707 O O . GLU A 1 93 ? -8.052 -11.841 -14.511 1.00 90.19 93 GLU A O 1
ATOM 712 N N . ALA A 1 94 ? -9.331 -13.089 -15.871 1.00 92.81 94 ALA A N 1
ATOM 713 C CA . ALA A 1 94 ? -9.302 -12.145 -16.981 1.00 92.81 94 ALA A CA 1
ATOM 714 C C . ALA A 1 94 ? -9.876 -10.776 -16.581 1.00 92.81 94 ALA A C 1
ATOM 716 O O . ALA A 1 94 ? -10.941 -10.683 -15.973 1.00 92.81 94 ALA A O 1
ATOM 717 N N . GLY A 1 95 ? -9.169 -9.706 -16.955 1.00 92.75 95 GLY A N 1
ATOM 718 C CA . GLY A 1 95 ? -9.572 -8.327 -16.662 1.00 92.75 95 GLY A CA 1
ATOM 719 C C . GLY A 1 95 ? -9.308 -7.869 -15.225 1.00 92.75 95 GLY A C 1
ATOM 720 O O . GLY A 1 95 ? -9.591 -6.716 -14.908 1.00 92.75 95 GLY A O 1
ATOM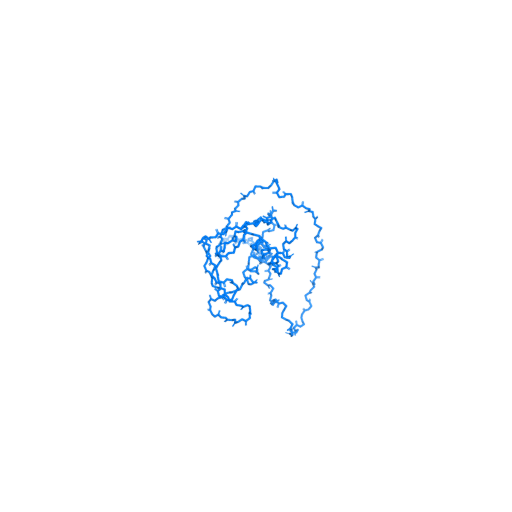 721 N N . LYS A 1 96 ? -8.738 -8.729 -14.372 1.00 95.50 96 LYS A N 1
ATOM 722 C CA . LYS A 1 96 ? -8.344 -8.388 -13.002 1.00 95.50 96 LYS A CA 1
ATOM 723 C C . LYS A 1 96 ? -6.826 -8.372 -12.863 1.00 95.50 96 LYS A C 1
ATOM 725 O O . LYS A 1 96 ? -6.108 -9.012 -13.624 1.00 95.50 96 LYS A O 1
ATOM 730 N N . THR A 1 97 ? -6.341 -7.640 -11.871 1.00 95.69 97 THR A N 1
ATOM 731 C CA . THR A 1 97 ? -4.923 -7.602 -11.490 1.00 95.69 97 THR A CA 1
ATOM 732 C C . THR A 1 97 ? -4.776 -7.928 -10.004 1.00 95.69 97 THR A C 1
ATOM 734 O O . THR A 1 97 ? -5.723 -8.351 -9.341 1.00 95.69 97 THR A O 1
ATOM 737 N N . ASN A 1 98 ? -3.583 -7.763 -9.452 1.00 94.75 98 ASN A N 1
ATOM 738 C CA . ASN A 1 98 ? -3.307 -7.920 -8.032 1.00 94.75 98 ASN A CA 1
ATOM 739 C C . ASN A 1 98 ? -2.390 -6.783 -7.549 1.00 94.7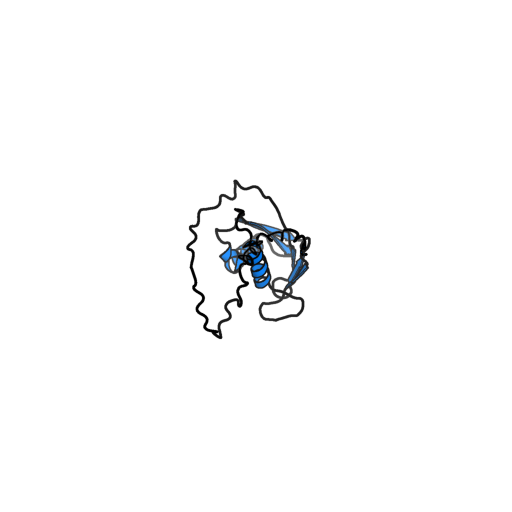5 98 ASN A C 1
ATOM 741 O O . ASN A 1 98 ? -1.748 -6.107 -8.359 1.00 94.75 98 ASN A O 1
ATOM 745 N N . PRO A 1 99 ? -2.319 -6.529 -6.228 1.00 93.38 99 PRO A N 1
ATOM 746 C CA . PRO A 1 99 ? -1.456 -5.478 -5.702 1.00 93.38 99 PRO A CA 1
ATOM 747 C C . PRO A 1 99 ? 0.002 -5.617 -6.155 1.00 93.38 99 PRO A C 1
ATOM 749 O O . PRO A 1 99 ? 0.628 -4.618 -6.511 1.00 93.38 99 PRO A O 1
ATOM 752 N N . GLU A 1 100 ? 0.536 -6.840 -6.172 1.00 93.00 100 GLU A N 1
ATOM 753 C CA . GLU A 1 100 ? 1.931 -7.119 -6.515 1.00 93.00 100 GLU A CA 1
ATOM 754 C C . GLU A 1 100 ? 2.278 -6.672 -7.947 1.00 93.00 100 GLU A C 1
ATOM 756 O O . GLU A 1 100 ? 3.316 -6.040 -8.148 1.00 93.00 100 GLU A O 1
ATOM 761 N N . GLU A 1 101 ? 1.394 -6.904 -8.919 1.00 93.19 101 GLU A N 1
ATOM 762 C CA . GLU A 1 101 ? 1.521 -6.407 -10.295 1.00 93.19 101 GLU A CA 1
ATOM 763 C C . GLU A 1 101 ? 1.465 -4.880 -10.377 1.00 93.19 101 GLU A C 1
ATOM 765 O O . GLU A 1 101 ? 2.308 -4.269 -11.038 1.00 93.19 101 GLU A O 1
ATOM 770 N N . LEU A 1 102 ? 0.529 -4.242 -9.664 1.00 94.06 102 LEU A N 1
ATOM 771 C CA . LEU A 1 102 ? 0.438 -2.777 -9.614 1.00 94.06 102 LEU A CA 1
ATOM 772 C C . LEU A 1 102 ? 1.714 -2.153 -9.034 1.00 94.06 102 LEU A C 1
ATOM 774 O O . LEU A 1 102 ? 2.194 -1.128 -9.521 1.00 94.06 102 LEU A O 1
ATOM 778 N N . PHE A 1 103 ? 2.296 -2.788 -8.016 1.00 91.94 103 PHE A N 1
ATOM 779 C CA . PHE A 1 103 ? 3.578 -2.368 -7.461 1.00 91.94 103 PHE A CA 1
ATOM 780 C C . PHE A 1 103 ? 4.722 -2.559 -8.450 1.00 91.94 103 PHE A C 1
ATOM 782 O O . PHE A 1 103 ? 5.533 -1.650 -8.606 1.00 91.94 103 PHE A O 1
ATOM 789 N N . ALA A 1 104 ? 4.768 -3.703 -9.137 1.00 90.75 104 ALA A N 1
ATOM 790 C CA . ALA A 1 104 ? 5.755 -3.972 -10.177 1.00 90.75 104 ALA A CA 1
ATOM 791 C C . ALA A 1 104 ? 5.744 -2.870 -11.242 1.00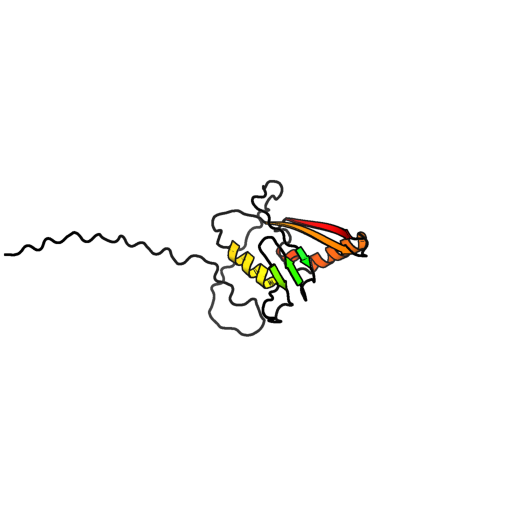 90.75 104 ALA A C 1
ATOM 793 O O . ALA A 1 104 ? 6.788 -2.304 -11.566 1.00 90.75 104 ALA A O 1
ATOM 794 N N . ALA A 1 105 ? 4.548 -2.544 -11.739 1.00 91.69 105 ALA A N 1
ATOM 795 C CA . ALA A 1 105 ? 4.339 -1.542 -12.769 1.00 91.69 105 ALA A CA 1
ATOM 796 C C . ALA A 1 105 ? 4.757 -0.144 -12.292 1.00 91.69 105 ALA A C 1
ATOM 798 O O . ALA A 1 105 ? 5.551 0.519 -12.959 1.00 91.69 105 ALA A O 1
ATOM 799 N N . GLY A 1 106 ? 4.280 0.287 -11.118 1.00 90.50 106 GLY A N 1
ATOM 800 C CA . GLY A 1 106 ? 4.602 1.606 -10.571 1.00 90.50 106 GLY A CA 1
ATOM 801 C C . GLY A 1 106 ? 6.084 1.775 -10.230 1.00 90.50 106 GLY A C 1
ATOM 802 O O . GLY A 1 106 ? 6.670 2.819 -10.512 1.00 90.50 106 GLY A O 1
ATOM 803 N N . PHE A 1 107 ? 6.713 0.741 -9.664 1.00 87.56 107 PHE A N 1
ATOM 804 C CA . PHE A 1 107 ? 8.137 0.771 -9.335 1.00 87.56 107 PHE A CA 1
ATOM 805 C C . PHE A 1 107 ? 8.998 0.829 -10.602 1.00 87.56 107 PHE A C 1
ATOM 807 O O . PHE A 1 107 ? 9.878 1.682 -10.694 1.00 87.56 107 PHE A O 1
ATOM 814 N N . ALA A 1 108 ? 8.710 -0.018 -11.598 1.00 86.19 108 ALA A N 1
ATOM 815 C CA . ALA A 1 108 ? 9.446 -0.037 -12.861 1.00 86.19 108 ALA A CA 1
ATOM 816 C C . ALA A 1 108 ? 9.306 1.283 -13.637 1.00 86.19 108 ALA A C 1
ATOM 818 O O . ALA A 1 108 ? 10.305 1.795 -14.133 1.00 86.19 108 ALA A O 1
ATOM 819 N N . ALA A 1 109 ? 8.104 1.868 -13.682 1.00 85.88 109 ALA A N 1
ATOM 820 C CA . ALA A 1 109 ? 7.867 3.147 -14.356 1.00 85.88 109 ALA A CA 1
ATOM 821 C C . ALA A 1 109 ? 8.620 4.324 -13.706 1.00 85.88 109 ALA A C 1
ATOM 823 O O . ALA A 1 109 ? 8.972 5.287 -14.381 1.00 85.88 109 ALA A O 1
ATOM 824 N N . CYS A 1 110 ? 8.885 4.257 -12.397 1.00 83.38 110 CYS A N 1
ATOM 825 C CA . CYS A 1 110 ? 9.617 5.293 -11.665 1.00 83.38 110 CYS A CA 1
ATOM 826 C C . CYS A 1 110 ? 11.143 5.205 -11.867 1.00 83.38 110 CYS A C 1
ATOM 828 O O . CYS A 1 110 ? 11.846 6.203 -11.709 1.00 83.38 110 CYS A O 1
ATOM 830 N N . CYS A 1 111 ? 11.677 4.034 -12.23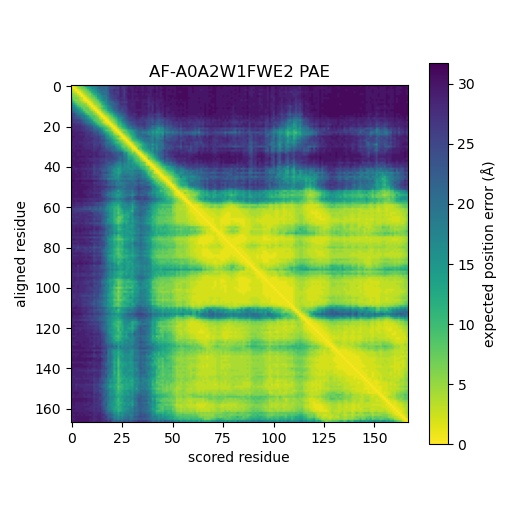3 1.00 69.31 111 CYS A N 1
ATOM 831 C CA . CYS A 1 111 ? 13.118 3.839 -12.415 1.00 69.31 111 CYS A CA 1
ATOM 832 C C . CYS A 1 111 ? 13.724 4.676 -13.554 1.00 69.31 111 CYS A C 1
ATOM 834 O O . CYS A 1 111 ? 14.915 4.968 -13.498 1.00 69.31 111 CYS A O 1
ATOM 836 N N . ASP A 1 112 ? 12.922 5.116 -14.526 1.00 62.22 112 ASP A N 1
ATOM 837 C CA . ASP A 1 112 ? 13.386 5.958 -15.638 1.00 62.22 112 ASP A CA 1
ATOM 838 C C . ASP A 1 112 ? 13.660 7.422 -15.214 1.00 62.22 112 ASP A C 1
ATOM 840 O O . ASP A 1 112 ? 14.143 8.240 -16.001 1.00 62.22 112 ASP A O 1
ATOM 844 N N . LEU A 1 113 ? 13.395 7.777 -13.951 1.00 62.56 113 LEU A N 1
ATOM 845 C CA . LEU A 1 113 ? 13.649 9.104 -13.388 1.00 62.56 113 LEU A CA 1
ATOM 846 C C . LEU A 1 113 ? 15.107 9.242 -12.906 1.00 62.56 113 LEU A C 1
ATOM 848 O O . LEU A 1 113 ? 15.370 9.495 -11.733 1.00 62.56 113 LEU A O 1
ATOM 852 N N . GLU A 1 114 ? 16.085 9.115 -13.809 1.00 63.22 114 GLU A N 1
ATOM 853 C CA . GLU A 1 114 ? 17.523 9.141 -13.463 1.00 63.22 114 GLU A CA 1
ATOM 854 C C . GLU A 1 114 ? 18.026 10.480 -12.877 1.00 63.22 114 GLU A C 1
ATOM 856 O O . GLU A 1 114 ? 19.150 10.557 -12.380 1.00 63.22 114 GLU A O 1
ATOM 861 N N . LYS A 1 115 ? 17.229 11.559 -12.934 1.00 62.94 115 LYS A N 1
ATOM 862 C CA . LYS A 1 115 ? 17.685 12.930 -12.621 1.00 62.94 115 LYS A CA 1
ATOM 863 C C . LYS A 1 115 ? 16.865 13.678 -11.571 1.00 62.94 115 LYS A C 1
ATOM 865 O O . LYS A 1 115 ? 17.085 14.873 -11.388 1.00 62.94 115 LYS A O 1
ATOM 870 N N . VAL A 1 116 ? 15.931 13.021 -10.881 1.00 71.69 116 VAL A N 1
ATOM 871 C CA . VAL A 1 116 ? 15.068 13.695 -9.895 1.00 71.69 116 VAL A CA 1
ATOM 872 C C . VAL A 1 116 ? 15.142 12.990 -8.544 1.00 71.69 116 V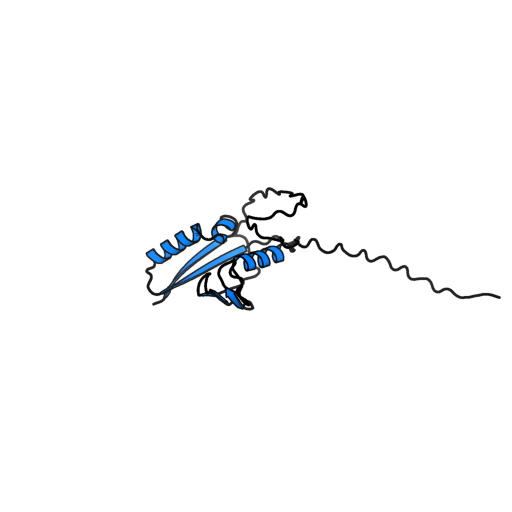AL A C 1
ATOM 874 O O . VAL A 1 116 ? 14.916 11.788 -8.442 1.00 71.69 116 VAL A O 1
ATOM 877 N N . ASN A 1 117 ? 15.453 13.748 -7.490 1.00 78.50 117 ASN A N 1
ATOM 878 C CA . ASN A 1 117 ? 15.465 13.248 -6.117 1.00 78.50 117 ASN A CA 1
ATOM 879 C C . ASN A 1 117 ? 14.062 13.362 -5.505 1.00 78.50 117 ASN A C 1
ATOM 881 O O . ASN A 1 117 ? 13.739 14.356 -4.856 1.00 78.50 117 ASN A O 1
ATOM 885 N N . LEU A 1 118 ? 13.215 12.366 -5.766 1.00 83.88 118 LEU A N 1
ATOM 886 C CA . LEU A 1 118 ? 11.855 12.296 -5.232 1.00 83.88 118 LEU A CA 1
ATOM 887 C C . LEU A 1 118 ? 11.768 11.357 -4.027 1.00 83.88 118 LEU A C 1
ATOM 889 O O . LEU A 1 118 ? 12.518 10.388 -3.908 1.00 83.88 118 LEU A O 1
ATOM 893 N N . ALA A 1 119 ? 10.786 11.616 -3.169 1.00 85.25 119 ALA A N 1
ATOM 894 C CA . ALA A 1 119 ? 10.388 10.725 -2.090 1.00 85.25 119 ALA A CA 1
ATOM 895 C C . ALA A 1 119 ? 8.871 10.544 -2.082 1.00 85.25 119 ALA A C 1
ATOM 897 O O . ALA A 1 119 ? 8.127 11.371 -2.609 1.00 85.25 119 ALA A O 1
ATOM 898 N N . LEU A 1 120 ? 8.418 9.457 -1.460 1.00 88.75 120 LEU A N 1
ATOM 899 C CA . LEU A 1 120 ? 7.001 9.158 -1.307 1.00 88.75 120 LEU A CA 1
ATOM 900 C C . LEU A 1 120 ? 6.549 9.460 0.121 1.00 88.75 120 LEU A C 1
ATOM 902 O O . LEU A 1 120 ? 7.206 9.089 1.094 1.00 88.75 120 LEU A O 1
ATOM 906 N N . LYS A 1 121 ? 5.377 10.080 0.233 1.00 89.75 121 LYS A N 1
ATOM 907 C CA . LYS A 1 121 ? 4.585 10.166 1.459 1.00 89.75 121 LYS A CA 1
ATOM 908 C C . LYS A 1 121 ? 3.245 9.498 1.175 1.00 89.75 121 LYS A C 1
ATOM 910 O O . LYS A 1 121 ? 2.675 9.712 0.109 1.00 89.75 121 LYS A O 1
ATOM 915 N N . ALA A 1 122 ? 2.756 8.691 2.109 1.00 91.31 122 ALA A N 1
ATOM 916 C CA . ALA A 1 122 ? 1.471 8.018 1.985 1.00 91.31 122 ALA A CA 1
ATOM 917 C C . ALA A 1 122 ? 0.586 8.312 3.197 1.00 91.31 122 ALA A C 1
ATOM 919 O O . ALA A 1 122 ? 1.055 8.366 4.334 1.00 91.31 122 ALA A O 1
ATOM 920 N N . GLU A 1 123 ? -0.706 8.469 2.947 1.00 92.12 123 GLU A N 1
ATOM 921 C CA . GLU A 1 123 ? -1.721 8.668 3.977 1.00 92.12 123 GLU A CA 1
ATOM 922 C C . GLU A 1 123 ? -2.828 7.646 3.729 1.00 92.12 123 GLU A C 1
ATOM 924 O O . GLU A 1 123 ? -3.384 7.578 2.632 1.00 92.12 123 GLU A O 1
ATOM 929 N N . MET A 1 124 ? -3.099 6.796 4.720 1.00 91.62 124 MET A N 1
ATOM 930 C CA . MET A 1 124 ? -4.098 5.739 4.609 1.00 91.62 124 MET A CA 1
ATOM 931 C C . MET A 1 124 ? -5.288 6.036 5.515 1.00 91.62 124 MET A C 1
ATOM 933 O O . MET A 1 124 ? -5.144 6.163 6.730 1.00 91.62 124 MET A O 1
ATOM 937 N N . HIS A 1 125 ? -6.470 6.115 4.911 1.00 92.50 125 HIS A N 1
ATOM 938 C CA . HIS A 1 125 ? -7.742 6.313 5.599 1.00 92.50 125 HIS A CA 1
ATOM 939 C C . HIS A 1 125 ? -8.514 4.995 5.595 1.00 92.50 125 HIS A C 1
ATOM 941 O O . HIS A 1 125 ? -8.892 4.495 4.535 1.00 92.50 125 HIS A O 1
ATOM 947 N N . VAL A 1 126 ? -8.726 4.419 6.775 1.00 91.94 126 VAL A N 1
ATOM 948 C CA . VAL A 1 126 ? -9.435 3.150 6.951 1.00 91.94 126 VAL A CA 1
ATOM 949 C C . VAL A 1 126 ? -10.828 3.445 7.488 1.00 91.94 126 VAL A C 1
ATOM 951 O O . VAL A 1 126 ? -10.968 4.012 8.570 1.00 91.94 126 VAL A O 1
ATOM 954 N N . LYS A 1 127 ? -11.853 3.050 6.729 1.00 90.00 127 LYS A N 1
ATOM 955 C CA . LYS A 1 127 ? -13.256 3.154 7.141 1.00 90.00 127 LYS A CA 1
ATOM 956 C C . LYS A 1 127 ? -13.836 1.769 7.383 1.00 90.00 127 LYS A C 1
ATOM 958 O O . LYS A 1 127 ? -13.703 0.904 6.517 1.00 90.00 127 LYS A O 1
ATOM 963 N N . ALA A 1 128 ? -14.515 1.572 8.509 1.00 87.25 128 ALA A N 1
ATOM 964 C CA . ALA A 1 128 ? -15.367 0.399 8.699 1.00 87.25 128 ALA A CA 1
ATOM 965 C C . ALA A 1 128 ? -16.605 0.724 9.541 1.00 87.25 128 ALA A C 1
ATOM 967 O O . ALA A 1 128 ? -16.639 1.725 10.253 1.00 87.25 128 ALA A O 1
ATOM 968 N N . ARG A 1 129 ? -17.613 -0.146 9.440 1.00 89.44 129 ARG A N 1
ATOM 969 C CA . ARG A 1 129 ? -18.866 -0.079 10.203 1.00 89.44 129 ARG A CA 1
ATOM 970 C C . ARG A 1 129 ? -18.866 -1.105 11.326 1.00 89.44 129 ARG A C 1
ATOM 972 O O . ARG A 1 129 ? -18.339 -2.200 11.138 1.00 89.44 129 ARG A O 1
ATOM 979 N N . GLY A 1 130 ? -19.494 -0.764 12.451 1.00 90.19 130 GLY A N 1
ATOM 980 C CA . GLY A 1 130 ? -19.753 -1.706 13.547 1.00 90.19 130 GLY A CA 1
ATOM 981 C C . GLY A 1 130 ? -18.511 -2.185 14.306 1.00 90.19 130 GLY A C 1
ATOM 982 O O . GLY A 1 130 ? -18.538 -3.264 14.890 1.00 90.19 130 GLY A O 1
ATOM 983 N N . VAL A 1 131 ? -17.419 -1.416 14.284 1.00 90.44 131 VAL A N 1
ATOM 984 C CA . VAL A 1 131 ? -16.183 -1.714 15.023 1.00 90.44 131 VAL A CA 1
ATOM 985 C C . VAL A 1 131 ? -15.831 -0.497 15.866 1.00 90.44 131 VAL A C 1
ATOM 987 O O . VAL A 1 131 ? -15.788 0.614 15.342 1.00 90.44 131 VAL A O 1
ATOM 990 N N . ASP A 1 132 ? -15.582 -0.692 17.159 1.00 92.25 132 ASP A N 1
ATOM 991 C CA . ASP A 1 132 ? -15.148 0.387 18.042 1.00 92.25 132 ASP A CA 1
ATOM 992 C C . ASP A 1 132 ? -13.713 0.843 17.717 1.00 92.25 132 ASP A C 1
ATOM 994 O O . ASP A 1 132 ? -12.931 0.138 17.070 1.00 92.25 132 ASP A O 1
ATOM 998 N N . LYS A 1 133 ? -13.351 2.044 18.175 1.00 89.94 133 LYS A N 1
ATOM 999 C CA . LYS A 1 133 ? -12.074 2.677 17.819 1.00 89.94 133 LYS A CA 1
ATOM 1000 C C . LYS A 1 133 ? -10.870 1.873 18.293 1.00 89.94 133 LYS A C 1
ATOM 1002 O O . LYS A 1 133 ? -9.889 1.756 17.564 1.00 89.94 133 LYS A O 1
ATOM 1007 N N . GLU A 1 134 ? -10.943 1.308 19.493 1.00 92.06 134 GLU A N 1
ATOM 1008 C CA . GLU A 1 134 ? -9.832 0.562 20.072 1.00 92.06 134 GLU A CA 1
ATOM 1009 C C . GLU A 1 134 ? -9.581 -0.727 19.283 1.00 92.06 134 GLU A C 1
ATOM 1011 O O . GLU A 1 134 ? -8.442 -1.033 18.916 1.00 92.06 134 GLU A O 1
ATOM 1016 N N . THR A 1 135 ? -10.648 -1.459 18.963 1.00 93.94 135 THR A N 1
ATOM 1017 C CA . THR A 1 135 ? -10.575 -2.654 18.118 1.00 93.94 135 THR A CA 1
ATOM 1018 C C . THR A 1 135 ? -10.074 -2.309 16.718 1.00 93.94 135 THR A C 1
ATOM 1020 O O . THR A 1 135 ? -9.213 -3.012 16.186 1.00 93.94 135 THR A O 1
ATOM 1023 N N . MET A 1 136 ? -10.541 -1.203 16.133 1.00 92.25 136 MET A N 1
ATOM 1024 C CA . MET A 1 136 ? -10.084 -0.731 14.824 1.00 92.25 136 MET A CA 1
ATOM 1025 C C . MET A 1 136 ? -8.579 -0.451 14.811 1.00 92.25 136 MET A C 1
ATOM 1027 O O . MET A 1 136 ? -7.853 -0.967 13.958 1.00 92.25 136 MET A O 1
ATOM 1031 N N . ASP A 1 137 ? -8.090 0.322 15.777 1.00 91.19 137 ASP A N 1
ATOM 1032 C CA . ASP A 1 137 ? -6.680 0.693 15.861 1.00 91.19 137 ASP A CA 1
ATOM 1033 C C . ASP A 1 137 ? -5.800 -0.552 16.090 1.00 91.19 137 ASP A C 1
ATOM 1035 O O . ASP A 1 137 ? -4.744 -0.702 15.460 1.00 91.19 137 ASP A O 1
ATOM 1039 N N . LYS A 1 138 ? -6.271 -1.517 16.897 1.00 93.44 138 LYS A N 1
ATOM 1040 C CA . LYS A 1 138 ? -5.624 -2.831 17.063 1.00 93.44 138 LYS A CA 1
ATOM 1041 C C . LYS A 1 138 ? -5.546 -3.590 15.738 1.00 93.44 138 LYS A C 1
ATOM 1043 O O . LYS A 1 138 ? -4.462 -4.054 15.374 1.00 93.44 138 LYS A O 1
ATOM 1048 N N . LEU A 1 139 ? -6.642 -3.683 14.987 1.00 92.56 139 LEU A N 1
ATOM 1049 C CA . LEU A 1 139 ? -6.677 -4.365 13.690 1.00 92.56 139 LEU A CA 1
ATOM 1050 C C . LEU A 1 139 ? -5.732 -3.714 12.674 1.00 92.56 139 LEU A C 1
ATOM 1052 O O . LEU A 1 139 ? -4.959 -4.417 12.019 1.00 92.56 139 LEU A O 1
ATOM 1056 N N . ILE A 1 140 ? -5.730 -2.382 12.585 1.00 91.75 140 ILE A N 1
ATOM 1057 C CA . ILE A 1 140 ? -4.820 -1.631 11.709 1.00 91.75 140 ILE A CA 1
ATOM 1058 C C . ILE A 1 140 ? -3.363 -1.909 12.093 1.00 91.75 140 ILE A C 1
ATOM 1060 O O . ILE A 1 140 ? -2.532 -2.187 11.219 1.00 91.75 140 ILE A O 1
ATOM 1064 N N . SER A 1 141 ? -3.047 -1.901 13.392 1.00 90.44 141 SER A N 1
ATOM 1065 C CA . SER A 1 141 ? -1.689 -2.166 13.877 1.00 90.44 141 SER A CA 1
ATOM 1066 C C . SER A 1 141 ? -1.199 -3.568 13.483 1.00 90.44 141 SER A C 1
ATOM 1068 O O . SER A 1 141 ? -0.077 -3.721 12.993 1.00 90.44 141 SER A O 1
ATOM 1070 N N . GLN A 1 142 ? -2.060 -4.584 13.594 1.00 92.25 142 GLN A N 1
ATOM 1071 C CA . GLN A 1 142 ? -1.742 -5.960 13.213 1.00 92.25 142 GLN A CA 1
ATOM 1072 C C . GLN A 1 142 ? -1.634 -6.129 11.697 1.00 92.25 142 GLN A C 1
ATOM 1074 O O . GLN A 1 142 ? -0.715 -6.795 11.213 1.00 92.25 142 GLN A O 1
ATOM 1079 N N . ALA A 1 143 ? -2.536 -5.511 10.931 1.00 90.81 143 ALA A N 1
ATOM 1080 C CA . ALA A 1 143 ? -2.501 -5.550 9.473 1.00 90.81 143 ALA A CA 1
ATOM 1081 C C . ALA A 1 143 ? -1.177 -4.986 8.940 1.00 90.81 143 ALA A C 1
ATOM 1083 O O . ALA A 1 143 ? -0.563 -5.576 8.047 1.00 90.81 143 ALA A O 1
ATOM 1084 N N . ARG A 1 144 ? -0.672 -3.908 9.552 1.00 90.19 144 ARG A N 1
ATOM 1085 C CA . ARG A 1 144 ? 0.614 -3.292 9.200 1.00 90.19 144 ARG A CA 1
ATOM 1086 C C . ARG A 1 144 ? 1.807 -4.236 9.386 1.00 90.19 144 ARG A C 1
ATOM 1088 O O . ARG A 1 144 ? 2.763 -4.167 8.622 1.00 90.19 144 ARG A O 1
ATOM 1095 N N . LEU A 1 145 ? 1.755 -5.139 10.365 1.00 89.44 145 LEU A N 1
ATOM 1096 C CA . LEU A 1 145 ? 2.807 -6.141 10.589 1.00 89.44 145 LEU A CA 1
ATOM 1097 C C . LEU A 1 145 ? 2.770 -7.289 9.573 1.00 89.44 145 LEU A C 1
ATOM 1099 O O . LEU A 1 145 ? 3.768 -7.988 9.398 1.00 89.44 145 LEU A O 1
ATOM 1103 N N . ARG A 1 146 ? 1.635 -7.503 8.902 1.00 89.94 146 ARG A N 1
ATOM 1104 C CA . ARG A 1 146 ? 1.456 -8.579 7.915 1.00 89.94 146 ARG A CA 1
ATOM 1105 C C . ARG A 1 146 ? 1.632 -8.087 6.484 1.00 89.94 146 ARG A C 1
ATOM 1107 O O . ARG A 1 146 ? 2.155 -8.826 5.656 1.00 89.94 146 ARG A O 1
ATOM 1114 N N . CYS A 1 147 ? 1.235 -6.848 6.211 1.00 88.25 147 CYS A N 1
ATOM 1115 C CA . CYS A 1 147 ? 1.258 -6.254 4.883 1.00 88.25 147 CYS A CA 1
ATOM 1116 C C . CYS A 1 147 ? 2.687 -6.209 4.298 1.00 88.25 147 CYS A C 1
ATOM 1118 O O . CYS A 1 147 ? 3.561 -5.561 4.885 1.00 88.25 147 CYS A O 1
ATOM 1120 N N . PRO A 1 148 ? 2.935 -6.831 3.126 1.00 88.38 148 PRO A N 1
ATOM 1121 C CA . PRO A 1 148 ? 4.237 -6.775 2.459 1.00 88.38 148 PRO A CA 1
ATOM 1122 C C . PRO A 1 148 ? 4.705 -5.340 2.186 1.00 88.38 148 PRO A C 1
ATOM 1124 O O . PRO A 1 148 ? 5.875 -5.030 2.390 1.00 88.38 148 PRO A O 1
ATOM 1127 N N . TYR A 1 149 ? 3.783 -4.443 1.823 1.00 89.62 149 TYR A N 1
ATOM 1128 C CA . TYR A 1 149 ? 4.082 -3.033 1.556 1.00 89.62 149 TYR A CA 1
ATOM 1129 C C . TYR A 1 149 ? 4.550 -2.315 2.808 1.00 89.62 149 TYR A C 1
ATOM 1131 O O . TYR A 1 149 ? 5.572 -1.646 2.778 1.00 89.62 149 TYR A O 1
ATOM 1139 N N . SER A 1 150 ? 3.853 -2.496 3.931 1.00 88.75 150 SER A N 1
ATOM 1140 C CA . SER A 1 150 ? 4.242 -1.865 5.191 1.00 88.75 150 SER A CA 1
ATOM 1141 C C . SER A 1 150 ? 5.629 -2.309 5.658 1.00 88.75 150 SER A C 1
ATOM 1143 O O . SER A 1 150 ? 6.348 -1.503 6.242 1.00 88.75 150 SER A O 1
ATOM 1145 N N . LYS A 1 151 ? 6.015 -3.565 5.386 1.00 89.06 151 LYS A N 1
ATOM 1146 C CA . LYS A 1 151 ? 7.375 -4.067 5.640 1.00 89.06 151 LYS A CA 1
ATOM 1147 C C . LYS A 1 151 ? 8.390 -3.458 4.677 1.00 89.06 151 LYS A C 1
ATOM 1149 O O . LYS A 1 151 ? 9.433 -2.996 5.125 1.00 89.06 151 LYS A O 1
ATOM 1154 N N . LEU A 1 152 ? 8.072 -3.433 3.382 1.00 87.94 152 LEU A N 1
ATOM 1155 C CA . LEU A 1 152 ? 8.931 -2.880 2.335 1.00 87.94 152 LEU A CA 1
ATOM 1156 C C . LEU A 1 152 ? 9.231 -1.396 2.568 1.00 87.94 152 LEU A C 1
ATOM 1158 O O . LEU A 1 152 ? 10.368 -0.959 2.445 1.00 87.94 152 LEU A O 1
ATOM 1162 N N . THR A 1 153 ? 8.210 -0.619 2.912 1.00 86.56 153 THR A N 1
ATOM 1163 C CA . THR A 1 153 ? 8.325 0.830 3.069 1.00 86.56 153 THR A CA 1
ATOM 1164 C C . THR A 1 153 ? 8.715 1.247 4.485 1.00 86.56 153 THR A C 1
ATOM 1166 O O . THR A 1 153 ? 8.808 2.444 4.771 1.00 86.56 153 THR A O 1
ATOM 1169 N N . PHE A 1 154 ? 8.926 0.290 5.394 1.00 83.81 154 PHE A N 1
ATOM 1170 C CA . PHE A 1 154 ? 9.266 0.574 6.782 1.00 83.81 154 PHE A CA 1
ATOM 1171 C C . PHE A 1 154 ? 10.547 1.411 6.857 1.00 83.81 154 PHE A C 1
ATOM 1173 O O . PHE A 1 154 ? 11.568 1.051 6.279 1.00 83.81 154 PHE A O 1
ATOM 1180 N N . LYS A 1 155 ? 10.485 2.546 7.565 1.00 79.69 155 LYS A N 1
ATOM 1181 C CA . LYS A 1 155 ? 11.560 3.557 7.674 1.00 79.69 155 LYS A CA 1
ATOM 1182 C C . LYS A 1 155 ? 11.973 4.237 6.360 1.00 79.69 155 LYS A C 1
ATOM 1184 O O . LYS A 1 155 ? 12.772 5.165 6.414 1.00 79.69 155 LYS A O 1
ATOM 1189 N N . MET A 1 156 ? 11.436 3.819 5.215 1.00 82.44 156 MET A N 1
ATOM 1190 C CA . MET A 1 156 ? 11.744 4.408 3.913 1.00 82.44 156 MET A CA 1
ATOM 1191 C C . MET A 1 156 ? 10.705 5.422 3.467 1.00 82.44 156 MET A C 1
ATOM 1193 O O . MET A 1 156 ? 11.105 6.410 2.878 1.00 82.44 156 MET A O 1
ATOM 1197 N N . VAL A 1 157 ? 9.418 5.197 3.746 1.00 86.50 157 VAL A N 1
ATOM 1198 C CA . VAL A 1 157 ? 8.294 6.067 3.352 1.00 86.50 157 VAL A CA 1
ATOM 1199 C C . VAL A 1 157 ? 7.607 6.578 4.611 1.00 86.50 157 VAL A C 1
ATOM 1201 O O . VAL A 1 157 ? 7.348 5.804 5.539 1.00 86.50 157 VAL A O 1
ATOM 1204 N N . TRP A 1 158 ? 7.269 7.866 4.641 1.00 84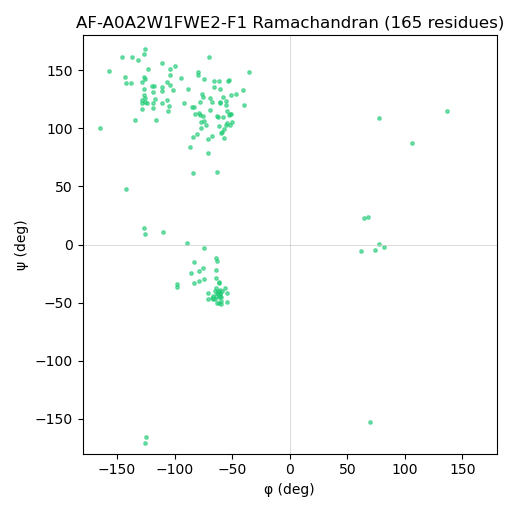.75 158 TRP A N 1
ATOM 1205 C CA . TRP A 1 158 ? 6.416 8.408 5.696 1.00 84.75 158 TRP A CA 1
ATOM 1206 C C . TRP A 1 158 ? 4.968 7.982 5.455 1.00 84.75 158 TRP A C 1
ATOM 1208 O O . TRP A 1 158 ? 4.345 8.437 4.496 1.00 84.75 158 TRP A O 1
ATOM 1218 N N . VAL A 1 159 ? 4.440 7.106 6.314 1.00 88.12 159 VAL A N 1
ATOM 1219 C CA . VAL A 1 159 ? 3.066 6.596 6.208 1.00 88.12 159 VAL A CA 1
ATOM 1220 C C . VAL A 1 159 ? 2.262 6.965 7.448 1.00 88.12 159 VAL A C 1
ATOM 1222 O O . VAL A 1 159 ? 2.626 6.553 8.552 1.00 88.12 159 VAL A O 1
ATOM 1225 N N . THR A 1 160 ? 1.154 7.682 7.268 1.00 89.81 160 THR A N 1
ATOM 1226 C CA . THR A 1 160 ? 0.162 7.945 8.322 1.00 89.81 160 THR A CA 1
ATOM 1227 C C . THR A 1 160 ? -1.076 7.073 8.133 1.00 89.81 160 THR A C 1
ATOM 1229 O O . THR A 1 160 ? -1.406 6.670 7.018 1.00 89.81 160 THR A O 1
ATOM 1232 N N . TYR A 1 161 ? -1.748 6.759 9.239 1.00 89.69 161 TYR A N 1
ATOM 1233 C CA . TYR A 1 161 ? -2.979 5.975 9.258 1.00 89.69 161 TYR A CA 1
ATOM 1234 C C . TYR A 1 161 ? -4.022 6.769 10.032 1.00 89.69 161 TYR A C 1
ATOM 1236 O O . TYR A 1 161 ? -3.726 7.283 11.109 1.00 89.69 161 TYR A O 1
ATOM 1244 N N . THR A 1 162 ? -5.226 6.859 9.487 1.00 90.56 162 THR A N 1
ATOM 1245 C CA . THR A 1 162 ? -6.388 7.419 10.175 1.00 90.56 162 THR A CA 1
ATOM 1246 C C . THR A 1 162 ? -7.535 6.425 10.086 1.00 90.56 162 THR A C 1
ATOM 1248 O O . THR A 1 162 ? -7.711 5.761 9.061 1.00 90.56 162 THR A O 1
ATOM 1251 N N . SER A 1 163 ? -8.278 6.289 11.178 1.00 87.19 163 SER A N 1
ATOM 1252 C CA . SER A 1 163 ? -9.453 5.433 11.282 1.00 87.19 163 SER A CA 1
ATOM 1253 C C . SER A 1 163 ? -10.706 6.297 11.410 1.00 87.19 163 SER A C 1
ATOM 1255 O O . SER A 1 163 ? -10.727 7.282 12.146 1.00 87.19 163 SER A O 1
ATOM 1257 N N . GLU A 1 164 ? -11.748 5.930 10.672 1.00 87.62 164 GLU A N 1
ATOM 1258 C CA . GLU A 1 164 ? -13.079 6.528 10.763 1.00 87.62 164 GLU A CA 1
ATOM 1259 C C . GLU A 1 164 ? -14.093 5.398 10.939 1.00 87.62 164 GLU A C 1
ATOM 1261 O O . GLU A 1 164 ? -14.137 4.450 10.147 1.00 87.62 164 GLU A O 1
ATOM 1266 N N . ILE A 1 165 ? -14.887 5.488 12.002 1.00 85.62 165 ILE A N 1
ATOM 1267 C CA . ILE A 1 165 ? -15.968 4.544 12.268 1.00 85.62 165 ILE A CA 1
ATOM 1268 C C . IL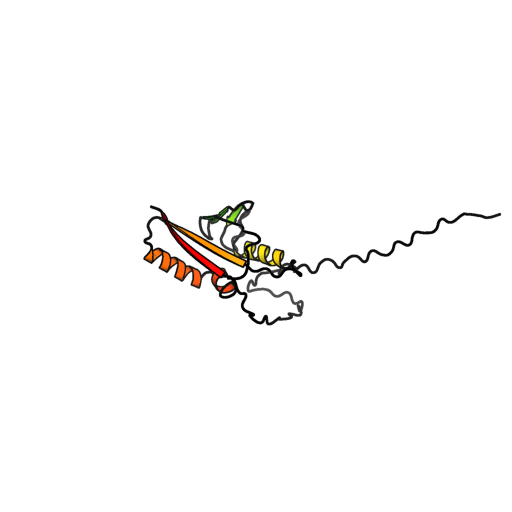E A 1 165 ? -17.214 5.132 11.637 1.00 85.62 165 ILE A C 1
ATOM 1270 O O . ILE A 1 165 ? -17.599 6.258 11.944 1.00 85.62 165 ILE A O 1
ATOM 1274 N N . MET A 1 166 ? -17.808 4.372 10.734 1.00 80.12 166 MET A N 1
ATOM 1275 C CA . MET A 1 166 ? -19.093 4.716 10.156 1.00 80.12 166 MET A CA 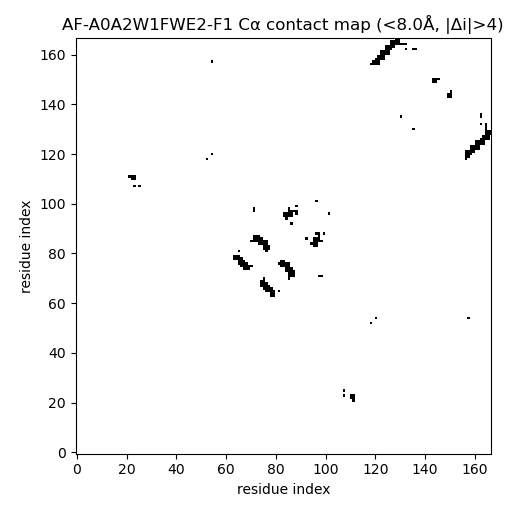1
ATOM 1276 C C . MET A 1 166 ? -20.196 4.127 11.037 1.00 80.12 166 MET A C 1
ATOM 1278 O O . MET A 1 166 ? -20.104 2.958 11.427 1.00 80.12 166 MET A O 1
ATOM 1282 N N . GLU A 1 167 ? -21.203 4.946 11.331 1.00 70.50 167 GLU A N 1
ATOM 1283 C CA . GLU A 1 167 ? -22.443 4.530 12.001 1.00 70.50 167 GLU A CA 1
ATOM 1284 C C . GLU A 1 167 ? -23.231 3.505 11.165 1.00 70.50 167 GLU A C 1
ATOM 1286 O O . GLU A 1 167 ? -23.172 3.550 9.907 1.00 70.50 167 GLU A O 1
#

Mean predicted aligned error: 13.84 Å

Sequence (167 aa):
MFSRTLAPALRQSSRAALPRAIGCRQPQRFITSDGASDEPQKRTSYKRQNQGFNYREVSTIHSARAKVTGGRAAGHVEGENLKVDLAMPGTGEAGKTNPEELFAAGFAACCDLEKVNLALKAEMHVKARGVDKETMDKLISQARLRCPYSKLTFKMVWVTYTSEIME

Foldseek 3Di:
DDDDDDDDPDPPPPPPPDPPDPQPPQPPDDDDPDDDDDDDDPDDDDDDDCPQDDPVPDDDPDDWDWDWDPPQQFIWIDTDPDTATHHHPPPPDPRHDGPVVVCSVVVSVCVSPPDDDDAAEEEEEDEDEPDDPVRVVVVVVVVLVVDPVSVVCPSRYHYHYHYDYDD

Radius of gyration: 24.89 Å; Cα contacts (8 Å, |Δi|>4): 129; chains: 1; bounding box: 56×44×94 Å

Organism: NCBI:txid45151